Protein AF-A0A918F6G1-F1 (afdb_monomer_lite)

Radius of gyration: 13.28 Å; chains: 1; bounding box: 31×26×41 Å

Secondary structure (DSSP, 8-state):
-----HHHHHHHHHHHHHHHHHHHHHH-TT---HHHHHHHHHHHS-HHHHTTS-HHHHHHHHHHHHHHHHHHHHTT--

pLDDT: mean 89.43, std 12.3, range [41.31, 97.75]

Foldseek 3Di:
DDDPDVVNLVVVLLVQLLVLLLVQCVVCVVDLQLLVSLVSSVVSRDPVSCVVDDVVVSSVSSSVSNNVSSVVVVVVVD

Structure (mmCIF, N/CA/C/O backbone):
data_AF-A0A918F6G1-F1
#
_entry.id   AF-A0A918F6G1-F1
#
loop_
_atom_site.group_PDB
_atom_site.id
_atom_site.type_symbol
_atom_site.label_atom_id
_atom_site.label_alt_id
_atom_site.label_comp_id
_atom_site.label_asym_id
_atom_site.label_entity_id
_atom_site.label_seq_id
_atom_site.pdbx_PDB_ins_code
_atom_site.Cartn_x
_atom_site.Cartn_y
_atom_site.Cartn_z
_atom_site.occupancy
_atom_site.B_iso_or_equiv
_atom_site.auth_seq_id
_atom_site.auth_comp_id
_atom_site.auth_asym_id
_atom_site.auth_atom_id
_atom_site.pdbx_PDB_model_num
ATOM 1 N N . MET A 1 1 ? -6.339 -16.866 24.756 1.00 41.31 1 MET A N 1
ATOM 2 C CA . MET A 1 1 ? -6.950 -16.090 23.657 1.00 41.31 1 MET A CA 1
ATOM 3 C C . MET A 1 1 ? -5.998 -14.941 23.399 1.00 41.31 1 MET A C 1
ATOM 5 O O . MET A 1 1 ? -5.838 -14.116 24.285 1.00 41.31 1 MET A O 1
ATOM 9 N N . THR A 1 2 ? -5.228 -15.005 22.316 1.00 50.19 2 THR A N 1
ATOM 10 C CA . THR A 1 2 ? -4.070 -14.128 22.097 1.00 50.19 2 THR A CA 1
ATOM 11 C C . THR A 1 2 ? -4.554 -12.725 21.747 1.00 50.19 2 THR A C 1
ATOM 13 O O . THR A 1 2 ? -5.082 -12.518 20.658 1.00 50.19 2 THR A O 1
ATOM 16 N N . SER A 1 3 ? -4.413 -11.781 22.681 1.00 53.69 3 SER A N 1
ATOM 17 C CA . SER A 1 3 ? -4.436 -10.360 22.343 1.00 53.69 3 SER A CA 1
ATOM 18 C C . SER A 1 3 ? -3.253 -10.094 21.426 1.00 53.69 3 SER A C 1
ATOM 20 O O . SER A 1 3 ? -2.112 -10.363 21.793 1.00 53.69 3 SER A O 1
ATOM 22 N N . LEU A 1 4 ? -3.535 -9.599 20.227 1.00 56.81 4 LEU A N 1
ATOM 23 C CA . LEU A 1 4 ? -2.537 -8.911 19.427 1.00 56.81 4 LEU A CA 1
ATOM 24 C C . LEU A 1 4 ? -2.186 -7.636 20.191 1.00 56.81 4 LEU A C 1
ATOM 26 O O . LEU A 1 4 ? -3.010 -6.725 20.284 1.00 56.81 4 LEU A O 1
ATOM 30 N N . GLU A 1 5 ? -1.001 -7.601 20.794 1.00 69.88 5 GLU A N 1
ATOM 31 C CA . GLU A 1 5 ? -0.453 -6.361 21.335 1.00 69.88 5 GLU A CA 1
ATOM 32 C C . GLU A 1 5 ? -0.423 -5.323 20.190 1.00 69.88 5 GLU A C 1
ATOM 34 O O . GLU A 1 5 ? -0.131 -5.680 19.046 1.00 69.88 5 GLU A O 1
ATOM 39 N N . PRO A 1 6 ? -0.732 -4.041 20.433 1.00 61.69 6 PRO A N 1
ATOM 40 C CA . PRO A 1 6 ? -0.788 -3.018 19.381 1.00 61.69 6 PRO A CA 1
ATOM 41 C C . PRO A 1 6 ? 0.525 -2.868 18.585 1.00 61.69 6 PRO A C 1
ATOM 43 O O . PRO A 1 6 ? 0.499 -2.484 17.415 1.00 61.69 6 PRO A O 1
ATOM 46 N N . GLU A 1 7 ? 1.663 -3.235 19.183 1.00 67.12 7 GLU A N 1
ATOM 47 C CA . GLU A 1 7 ? 2.968 -3.331 18.512 1.00 67.12 7 GLU A CA 1
ATOM 48 C C . GLU A 1 7 ? 2.986 -4.394 17.394 1.00 67.12 7 GLU A C 1
ATOM 50 O O . GLU A 1 7 ? 3.610 -4.209 16.343 1.00 67.12 7 GLU A O 1
ATOM 55 N N . ASP A 1 8 ? 2.227 -5.476 17.570 1.00 83.19 8 ASP A N 1
ATOM 56 C CA . ASP A 1 8 ? 2.100 -6.561 16.602 1.00 83.19 8 ASP A CA 1
ATOM 57 C C . ASP A 1 8 ? 1.215 -6.137 15.416 1.00 83.19 8 ASP A C 1
ATOM 59 O O . ASP A 1 8 ? 1.552 -6.392 14.262 1.00 83.19 8 ASP A O 1
ATOM 63 N N . ALA A 1 9 ? 0.147 -5.369 15.662 1.00 82.50 9 ALA A N 1
ATOM 64 C CA . ALA A 1 9 ? -0.734 -4.863 14.604 1.00 82.50 9 ALA A CA 1
ATOM 65 C C . ALA A 1 9 ? -0.021 -3.883 13.651 1.00 82.50 9 ALA A C 1
ATOM 67 O O . ALA A 1 9 ? -0.141 -4.001 12.429 1.00 82.50 9 ALA A O 1
ATOM 68 N N . ALA A 1 10 ? 0.768 -2.945 14.188 1.00 83.25 10 ALA A N 1
ATOM 69 C CA . ALA A 1 10 ? 1.553 -2.013 13.374 1.00 83.25 10 ALA A CA 1
ATOM 70 C C . ALA A 1 10 ? 2.641 -2.739 12.559 1.00 83.25 10 ALA A C 1
ATOM 72 O O . ALA A 1 10 ? 2.862 -2.434 11.383 1.00 83.25 10 ALA A O 1
ATOM 73 N N . THR A 1 11 ? 3.288 -3.739 13.165 1.00 89.38 11 THR A N 1
ATOM 74 C CA . THR A 1 11 ? 4.292 -4.578 12.498 1.00 89.38 11 THR A CA 1
ATOM 75 C C . THR A 1 11 ? 3.673 -5.418 11.381 1.00 89.38 11 THR A C 1
ATOM 77 O O . THR A 1 11 ? 4.230 -5.494 10.283 1.00 89.38 11 THR A O 1
ATOM 80 N N . GLN A 1 12 ? 2.507 -6.016 11.624 1.00 89.31 12 GLN A N 1
ATOM 81 C CA . GLN A 1 12 ? 1.765 -6.790 10.629 1.00 89.31 12 GLN A CA 1
ATOM 82 C C . GLN A 1 12 ? 1.312 -5.924 9.458 1.00 89.31 12 GLN A C 1
ATOM 84 O O . GLN A 1 12 ? 1.504 -6.322 8.311 1.00 89.31 12 GLN A O 1
ATOM 89 N N . LEU A 1 13 ? 0.792 -4.724 9.728 1.00 91.25 13 LEU A N 1
ATOM 90 C CA . LEU A 1 13 ? 0.418 -3.772 8.687 1.00 91.25 13 LEU A CA 1
ATOM 91 C C . LEU A 1 13 ? 1.613 -3.411 7.802 1.00 91.25 13 LEU A C 1
ATOM 93 O O . LEU A 1 13 ? 1.529 -3.524 6.580 1.00 91.25 13 LEU A O 1
ATOM 97 N N . ARG A 1 14 ? 2.740 -3.019 8.409 1.00 91.56 14 ARG A N 1
ATOM 98 C CA . ARG A 1 14 ? 3.945 -2.648 7.655 1.00 91.56 14 ARG A CA 1
ATOM 99 C C . ARG A 1 14 ? 4.461 -3.813 6.806 1.00 91.56 14 ARG A C 1
ATOM 101 O O . ARG A 1 14 ? 4.811 -3.609 5.650 1.00 91.56 14 ARG A O 1
ATOM 108 N N . ARG A 1 15 ? 4.458 -5.040 7.338 1.00 92.88 15 ARG A N 1
ATOM 109 C CA . ARG A 1 15 ? 4.828 -6.241 6.567 1.00 92.88 15 ARG A CA 1
ATOM 110 C C . ARG A 1 15 ? 3.870 -6.504 5.408 1.00 92.88 15 ARG A C 1
ATOM 112 O O . ARG A 1 15 ? 4.335 -6.810 4.315 1.00 92.88 15 ARG A O 1
ATOM 119 N N . ALA A 1 16 ? 2.564 -6.368 5.629 1.00 94.38 16 ALA A N 1
ATOM 120 C CA . ALA A 1 16 ? 1.561 -6.573 4.590 1.00 94.38 16 ALA A CA 1
ATOM 121 C C . ALA A 1 16 ? 1.717 -5.565 3.441 1.00 94.38 16 ALA A C 1
ATOM 123 O O . ALA A 1 16 ? 1.669 -5.963 2.279 1.00 94.38 16 ALA A O 1
ATOM 124 N N . ILE A 1 17 ? 1.959 -4.286 3.752 1.00 96.12 17 ILE A N 1
ATOM 125 C CA . ILE A 1 17 ? 2.187 -3.241 2.742 1.00 96.12 17 ILE A CA 1
ATOM 126 C C . ILE A 1 17 ? 3.466 -3.522 1.947 1.00 96.12 17 ILE A C 1
ATOM 128 O O . ILE A 1 17 ? 3.413 -3.528 0.720 1.00 96.12 17 ILE A O 1
ATOM 132 N N . ALA A 1 18 ? 4.583 -3.830 2.614 1.00 95.12 18 ALA A N 1
ATOM 133 C CA . ALA A 1 18 ? 5.843 -4.139 1.936 1.00 95.12 18 ALA A CA 1
ATOM 134 C C . ALA A 1 18 ? 5.715 -5.357 0.999 1.00 95.12 18 ALA A C 1
ATOM 136 O O . ALA A 1 18 ? 6.105 -5.301 -0.166 1.00 95.12 18 ALA A O 1
ATOM 137 N N . GLN A 1 19 ? 5.086 -6.441 1.468 1.00 96.00 19 GLN A N 1
ATOM 138 C CA . GLN A 1 19 ? 4.842 -7.633 0.648 1.00 96.00 19 GLN A CA 1
ATOM 139 C C . GLN A 1 19 ? 3.908 -7.356 -0.533 1.00 96.00 19 GLN A C 1
ATOM 141 O O . GLN A 1 19 ? 4.101 -7.919 -1.613 1.00 96.00 19 GLN A O 1
ATOM 146 N N . ALA A 1 20 ? 2.882 -6.525 -0.339 1.00 96.75 20 ALA A N 1
ATOM 147 C CA . ALA A 1 20 ? 1.985 -6.111 -1.410 1.00 96.75 20 ALA A CA 1
ATOM 148 C C . ALA A 1 20 ? 2.723 -5.253 -2.448 1.00 96.75 20 ALA A C 1
ATOM 150 O O . ALA A 1 20 ? 2.577 -5.498 -3.643 1.00 96.75 20 ALA A O 1
ATOM 151 N N . ALA A 1 21 ? 3.565 -4.313 -2.011 1.00 97.25 21 ALA A N 1
ATOM 152 C CA . ALA A 1 21 ? 4.378 -3.479 -2.891 1.00 97.25 21 ALA A CA 1
ATOM 153 C C . ALA A 1 21 ? 5.310 -4.318 -3.780 1.00 97.25 21 ALA A C 1
ATOM 155 O O . ALA A 1 21 ? 5.306 -4.157 -4.999 1.00 97.25 21 ALA A O 1
ATOM 156 N N . GLU A 1 22 ? 6.038 -5.280 -3.204 1.00 96.44 22 GLU A N 1
ATOM 157 C CA . GLU A 1 22 ? 6.909 -6.190 -3.963 1.00 96.44 22 GLU A CA 1
ATOM 158 C C . GLU A 1 22 ? 6.147 -7.057 -4.978 1.00 96.44 22 GLU A C 1
ATOM 160 O O . GLU A 1 22 ? 6.663 -7.383 -6.050 1.00 96.44 22 GLU A O 1
ATOM 165 N N . GLN A 1 23 ? 4.934 -7.496 -4.639 1.00 95.94 23 GLN A N 1
ATOM 166 C CA . GLN A 1 23 ? 4.096 -8.279 -5.550 1.00 95.94 23 GLN A CA 1
ATOM 167 C C . GLN A 1 23 ? 3.579 -7.421 -6.703 1.00 95.94 23 GLN A C 1
ATOM 169 O O . GLN A 1 23 ? 3.677 -7.837 -7.855 1.00 95.94 23 GLN A O 1
ATOM 174 N N . VAL A 1 24 ? 3.095 -6.217 -6.402 1.00 97.31 24 VAL A N 1
ATOM 175 C CA . VAL A 1 24 ? 2.550 -5.284 -7.392 1.00 97.31 24 VAL A CA 1
ATOM 176 C C . VAL A 1 24 ? 3.623 -4.823 -8.374 1.00 97.31 24 VAL A C 1
ATOM 178 O O . VAL A 1 24 ? 3.403 -4.916 -9.577 1.00 97.31 24 VAL A O 1
ATOM 181 N N . VAL A 1 25 ? 4.800 -4.412 -7.894 1.00 96.44 25 VAL A N 1
ATOM 182 C CA . VAL A 1 25 ? 5.910 -3.979 -8.764 1.00 96.44 25 VAL A CA 1
ATOM 183 C C . VAL A 1 25 ? 6.371 -5.103 -9.690 1.00 96.44 25 VAL A C 1
ATOM 185 O O . VAL A 1 25 ? 6.601 -4.887 -10.874 1.00 96.44 25 VAL A O 1
ATOM 188 N N . ARG A 1 26 ? 6.464 -6.332 -9.178 1.00 94.81 26 ARG A N 1
ATOM 189 C CA . ARG A 1 26 ? 6.834 -7.504 -9.983 1.00 94.81 26 ARG A CA 1
ATOM 190 C C . ARG A 1 26 ? 5.766 -7.882 -11.012 1.00 94.81 26 ARG A C 1
ATOM 192 O O . ARG A 1 26 ? 6.114 -8.403 -12.066 1.00 94.81 26 ARG A O 1
ATOM 199 N N . ALA A 1 27 ? 4.489 -7.666 -10.701 1.00 94.88 27 ALA A N 1
ATOM 200 C CA . ALA A 1 27 ? 3.377 -7.938 -11.610 1.00 94.88 27 ALA A CA 1
ATOM 201 C C . ALA A 1 27 ? 3.187 -6.845 -12.678 1.00 94.88 27 ALA A C 1
ATOM 203 O O . ALA A 1 27 ? 2.560 -7.109 -13.702 1.00 94.88 27 ALA A O 1
ATOM 204 N N . ALA A 1 28 ? 3.729 -5.646 -12.451 1.00 93.94 28 ALA A N 1
ATOM 205 C CA . ALA A 1 28 ? 3.653 -4.500 -13.350 1.00 93.94 28 ALA A CA 1
ATOM 206 C C . ALA A 1 28 ? 5.061 -3.974 -13.707 1.00 93.94 28 ALA A C 1
ATOM 208 O O . ALA A 1 28 ? 5.406 -2.852 -13.336 1.00 93.94 28 ALA A O 1
ATOM 209 N N . PRO A 1 29 ? 5.886 -4.768 -14.420 1.00 91.31 29 PRO A N 1
ATOM 210 C CA . PRO A 1 29 ? 7.278 -4.413 -14.713 1.00 91.31 29 PRO A CA 1
ATOM 211 C C . PRO A 1 29 ? 7.423 -3.164 -15.594 1.00 91.31 29 PRO A C 1
ATOM 213 O O . PRO A 1 29 ? 8.458 -2.508 -15.539 1.00 91.31 29 PRO A O 1
ATOM 216 N N . ASP A 1 30 ? 6.389 -2.823 -16.368 1.00 93.69 30 ASP A N 1
ATOM 217 C CA . ASP A 1 30 ? 6.369 -1.667 -17.273 1.00 93.69 30 ASP A CA 1
ATOM 218 C C . ASP A 1 30 ? 5.935 -0.356 -16.586 1.00 93.69 30 ASP A C 1
ATOM 220 O O . ASP A 1 30 ? 5.781 0.672 -17.246 1.00 93.69 30 ASP A O 1
ATOM 224 N N . ILE A 1 31 ? 5.669 -0.385 -15.274 1.00 94.19 31 ILE A N 1
ATOM 225 C CA . ILE A 1 31 ? 5.217 0.778 -14.507 1.00 94.19 31 ILE A CA 1
ATOM 226 C C . ILE A 1 31 ? 6.297 1.181 -13.503 1.00 94.19 31 ILE A C 1
ATOM 228 O O . ILE A 1 31 ? 6.570 0.469 -12.537 1.00 94.19 31 ILE A O 1
ATOM 232 N N . ASP A 1 32 ? 6.842 2.380 -13.697 1.00 93.81 32 ASP A N 1
ATOM 233 C CA . ASP A 1 32 ? 7.829 2.994 -12.797 1.00 93.81 32 ASP A CA 1
ATOM 234 C C . ASP A 1 32 ? 7.223 4.074 -11.881 1.00 93.81 32 ASP A C 1
ATOM 236 O O . ASP A 1 32 ? 7.917 4.666 -11.054 1.00 93.81 32 ASP A O 1
ATOM 240 N N . ASP A 1 33 ? 5.922 4.344 -12.012 1.00 94.88 33 ASP A N 1
ATOM 241 C CA . ASP A 1 33 ? 5.204 5.313 -11.186 1.00 94.88 33 ASP A CA 1
ATOM 242 C C . ASP A 1 33 ? 4.498 4.622 -10.010 1.00 94.88 33 ASP A C 1
ATOM 244 O O . ASP A 1 33 ? 3.505 3.911 -10.176 1.00 94.88 33 ASP A O 1
ATOM 248 N N . ALA A 1 34 ? 4.986 4.878 -8.796 1.00 94.69 34 ALA A N 1
ATOM 249 C CA . ALA A 1 34 ? 4.388 4.368 -7.566 1.00 94.69 34 ALA A CA 1
ATOM 250 C C . ALA A 1 34 ? 2.922 4.803 -7.389 1.00 94.69 34 ALA A C 1
ATOM 252 O O . ALA A 1 34 ? 2.106 4.010 -6.918 1.00 94.69 34 ALA A O 1
ATOM 253 N N . THR A 1 35 ? 2.552 6.022 -7.791 1.00 95.56 35 THR A N 1
ATOM 254 C CA . THR A 1 35 ? 1.180 6.525 -7.633 1.00 95.56 35 THR A CA 1
ATOM 255 C C . THR A 1 35 ? 0.206 5.753 -8.529 1.00 95.56 35 THR A C 1
ATOM 257 O O . THR A 1 35 ? -0.909 5.444 -8.104 1.00 95.56 35 THR A O 1
ATOM 260 N N . ALA A 1 36 ? 0.640 5.343 -9.726 1.00 96.25 36 ALA A N 1
ATOM 261 C CA . ALA A 1 36 ? -0.147 4.494 -10.624 1.00 96.25 36 ALA A CA 1
ATOM 262 C C . ALA A 1 36 ? -0.386 3.076 -10.062 1.00 96.25 36 ALA A C 1
ATOM 264 O O . ALA A 1 36 ? -1.372 2.425 -10.411 1.00 96.25 36 ALA A O 1
ATOM 265 N N . LEU A 1 37 ? 0.485 2.605 -9.164 1.00 96.81 37 LEU A N 1
ATOM 266 C CA . LEU A 1 3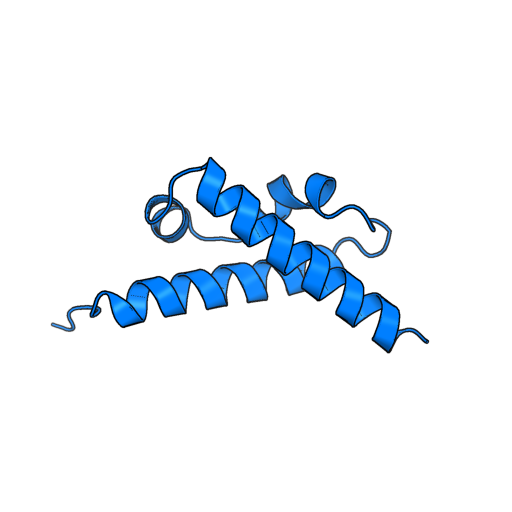7 ? 0.423 1.273 -8.553 1.00 96.81 37 LEU A CA 1
ATOM 267 C C . LEU A 1 37 ? -0.400 1.221 -7.253 1.00 96.81 37 LEU A C 1
ATOM 269 O O . LEU A 1 37 ? -0.762 0.129 -6.802 1.00 96.81 37 LEU A O 1
ATOM 273 N N . LEU A 1 38 ? -0.749 2.372 -6.666 1.00 96.56 38 LEU A N 1
ATOM 274 C CA . LEU A 1 38 ? -1.515 2.454 -5.414 1.00 96.56 38 LEU A CA 1
ATOM 275 C C . LEU A 1 38 ? -2.836 1.661 -5.434 1.00 96.56 38 LEU A C 1
ATOM 277 O O . LEU A 1 38 ? -3.080 0.918 -4.478 1.00 96.56 38 LEU A O 1
ATOM 281 N N . PRO A 1 39 ? -3.682 1.725 -6.488 1.00 96.00 39 PRO A N 1
ATOM 282 C CA . PRO A 1 39 ? -4.928 0.956 -6.518 1.00 96.00 39 PRO A CA 1
ATOM 283 C C . PRO A 1 39 ? -4.694 -0.559 -6.467 1.00 96.00 39 PRO A C 1
ATOM 285 O O . PRO A 1 39 ? -5.428 -1.279 -5.790 1.00 96.00 39 PRO A O 1
ATOM 288 N N . ALA A 1 40 ? -3.649 -1.042 -7.147 1.00 96.12 40 ALA A N 1
ATOM 289 C CA . ALA A 1 40 ? -3.289 -2.454 -7.149 1.00 96.12 40 ALA A CA 1
ATOM 290 C C . ALA A 1 40 ? -2.781 -2.896 -5.770 1.00 96.12 40 ALA A C 1
ATOM 292 O O . ALA A 1 40 ? -3.215 -3.932 -5.267 1.00 96.12 40 ALA A O 1
ATOM 293 N N . LEU A 1 41 ? -1.933 -2.097 -5.114 1.00 96.81 41 LEU A N 1
ATOM 294 C CA . LEU A 1 41 ? -1.471 -2.382 -3.751 1.00 96.81 41 LEU A CA 1
ATOM 295 C C . LEU A 1 41 ? -2.638 -2.419 -2.767 1.00 96.81 41 LEU A C 1
ATOM 297 O O . LEU A 1 41 ? -2.747 -3.349 -1.966 1.00 96.81 41 LEU A O 1
ATOM 301 N N . ARG A 1 42 ? -3.560 -1.459 -2.866 1.00 95.06 42 ARG A N 1
ATOM 302 C CA . ARG A 1 42 ? -4.745 -1.394 -2.007 1.00 95.06 42 ARG A CA 1
ATOM 303 C C . ARG A 1 42 ? -5.645 -2.621 -2.145 1.00 95.06 42 ARG A C 1
ATOM 305 O O . ARG A 1 42 ? -6.257 -3.025 -1.163 1.00 95.06 42 ARG A O 1
ATOM 312 N N . ALA A 1 43 ? -5.703 -3.238 -3.324 1.00 94.69 43 ALA A N 1
ATOM 313 C CA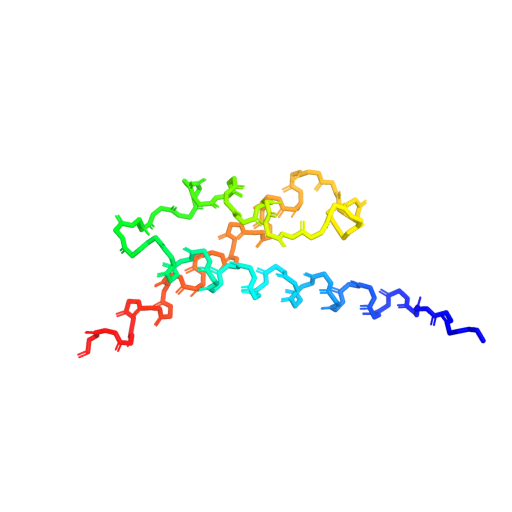 . ALA A 1 43 ? -6.422 -4.495 -3.528 1.00 94.69 43 ALA A CA 1
ATOM 314 C C . ALA A 1 43 ? -5.724 -5.711 -2.883 1.00 94.69 43 ALA A C 1
ATOM 316 O O . ALA A 1 43 ? -6.396 -6.683 -2.545 1.00 94.69 43 ALA A O 1
ATOM 317 N N . HIS A 1 44 ? -4.400 -5.662 -2.690 1.00 94.69 44 HIS A N 1
ATOM 318 C CA . HIS A 1 44 ? -3.619 -6.744 -2.076 1.00 94.69 44 HIS A CA 1
ATOM 319 C C . HIS A 1 44 ? -3.588 -6.676 -0.544 1.00 94.69 44 HIS A C 1
ATOM 321 O O . HIS A 1 44 ? -3.470 -7.712 0.111 1.00 94.69 44 HIS A O 1
ATOM 327 N N . VAL A 1 45 ? -3.683 -5.482 0.050 1.00 93.94 45 VAL A N 1
ATOM 328 C CA . VAL A 1 45 ? -3.672 -5.339 1.514 1.00 93.94 45 VAL A CA 1
ATOM 329 C C . VAL A 1 45 ? -5.072 -5.616 2.082 1.00 93.94 45 VAL A C 1
ATOM 331 O O . VAL A 1 45 ? -6.034 -4.979 1.652 1.00 93.94 45 VAL A O 1
ATOM 334 N N . PRO A 1 46 ? -5.231 -6.503 3.084 1.00 92.06 46 PRO A N 1
ATOM 335 C CA . PRO A 1 46 ? -6.525 -6.772 3.711 1.00 92.06 46 PRO A CA 1
ATOM 336 C C . PRO A 1 46 ? -7.215 -5.507 4.241 1.00 92.06 46 PRO A C 1
ATOM 338 O O . PRO A 1 46 ? -6.593 -4.691 4.921 1.00 92.06 46 PRO A O 1
ATOM 341 N N . ALA A 1 47 ? -8.522 -5.370 3.992 1.00 90.88 47 ALA A N 1
ATOM 342 C CA . ALA A 1 47 ? -9.301 -4.198 4.407 1.00 90.88 47 ALA A CA 1
ATOM 343 C C . ALA A 1 47 ? -9.256 -3.938 5.925 1.00 90.88 47 ALA A C 1
ATOM 345 O O . ALA A 1 47 ? -9.286 -2.785 6.350 1.00 90.88 47 ALA A O 1
ATOM 346 N N . ASP A 1 48 ? -9.148 -4.986 6.745 1.00 91.56 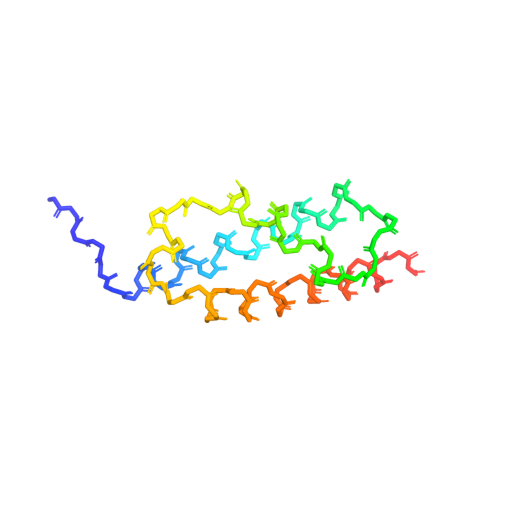48 ASP A N 1
ATOM 347 C CA . ASP A 1 48 ? -9.045 -4.850 8.203 1.00 91.56 48 ASP A CA 1
ATOM 348 C C . ASP A 1 48 ? -7.743 -4.166 8.631 1.00 91.56 48 ASP A C 1
ATOM 350 O O . ASP A 1 48 ? -7.754 -3.341 9.541 1.00 91.56 48 ASP A O 1
ATOM 354 N N . LEU A 1 49 ? -6.644 -4.433 7.919 1.00 90.19 49 LEU A N 1
ATOM 355 C CA . LEU A 1 49 ? -5.365 -3.761 8.138 1.00 90.19 49 LEU A CA 1
ATOM 356 C C . LEU A 1 49 ? -5.392 -2.327 7.594 1.00 90.19 49 LEU A C 1
ATOM 358 O O . LEU A 1 49 ? -4.868 -1.425 8.241 1.00 90.19 49 LEU A O 1
ATOM 362 N N . GLN A 1 50 ? -6.062 -2.084 6.460 1.00 91.31 50 GLN A N 1
ATOM 363 C CA . GLN A 1 50 ? -6.229 -0.725 5.920 1.00 91.31 50 GLN A CA 1
ATOM 364 C C . GLN A 1 50 ? -6.948 0.208 6.906 1.00 91.31 50 GLN A C 1
ATOM 366 O O . GLN A 1 50 ? -6.592 1.378 7.007 1.00 91.31 50 GLN A O 1
ATOM 371 N N . ARG A 1 51 ? -7.932 -0.303 7.662 1.00 91.12 51 ARG A N 1
ATOM 372 C CA . ARG A 1 51 ? -8.702 0.474 8.654 1.00 91.12 51 ARG A CA 1
ATOM 373 C C . ARG A 1 51 ? -7.894 0.907 9.881 1.00 91.12 51 ARG A C 1
ATOM 375 O O . ARG A 1 51 ? -8.385 1.735 10.643 1.00 91.12 51 ARG A O 1
ATOM 382 N N . LEU A 1 52 ? -6.689 0.367 10.086 1.00 90.44 52 LEU A N 1
ATOM 383 C CA . LEU A 1 52 ? -5.794 0.789 11.171 1.00 90.44 52 LEU A CA 1
ATOM 384 C C . LEU A 1 52 ? -5.198 2.186 10.931 1.00 90.44 52 LEU A C 1
ATOM 386 O O . LEU A 1 52 ? -4.711 2.808 11.872 1.00 90.44 52 LEU A O 1
ATOM 390 N N . LEU A 1 53 ? -5.233 2.677 9.688 1.00 91.50 53 LEU A N 1
ATOM 391 C CA . LEU A 1 53 ? -4.763 4.002 9.295 1.00 91.50 53 LEU A CA 1
ATOM 392 C C . LEU A 1 53 ? -5.896 4.820 8.672 1.00 91.50 53 LEU A C 1
ATOM 394 O O . LEU A 1 53 ? -6.893 4.287 8.182 1.00 91.50 53 LEU A O 1
ATOM 398 N N . THR A 1 54 ? -5.719 6.141 8.641 1.00 94.81 54 THR A N 1
ATOM 399 C CA . THR A 1 54 ? -6.522 6.975 7.742 1.00 94.81 54 THR A CA 1
ATOM 400 C C . THR A 1 54 ? -6.176 6.629 6.288 1.00 94.81 54 THR A C 1
ATOM 402 O O . THR A 1 54 ? -5.044 6.219 6.017 1.00 94.81 54 THR A O 1
ATOM 405 N N . PRO A 1 55 ? -7.104 6.809 5.328 1.00 92.88 55 PRO A N 1
ATOM 406 C CA . PRO A 1 55 ? -6.822 6.575 3.911 1.00 92.88 55 PRO A CA 1
ATOM 407 C C . PRO A 1 55 ? -5.562 7.299 3.422 1.00 92.88 55 PRO A C 1
ATOM 409 O O . PRO A 1 55 ? -4.739 6.696 2.750 1.00 92.88 55 PRO A O 1
ATOM 412 N N . GLU A 1 56 ? -5.376 8.552 3.840 1.00 94.69 56 GLU A N 1
ATOM 413 C CA . GLU A 1 56 ? -4.220 9.381 3.481 1.00 94.69 56 GLU A CA 1
ATOM 414 C C . GLU A 1 56 ? -2.905 8.823 4.045 1.00 94.69 56 GLU A C 1
ATOM 416 O O . GLU A 1 56 ? -1.903 8.757 3.336 1.00 94.69 56 GLU A O 1
ATOM 421 N N . ALA A 1 57 ? -2.900 8.381 5.309 1.00 94.19 57 ALA A N 1
ATOM 422 C CA . ALA A 1 57 ? -1.717 7.785 5.927 1.00 94.19 57 ALA A CA 1
ATOM 423 C C . ALA A 1 57 ? -1.381 6.417 5.317 1.00 94.19 57 ALA A C 1
ATOM 425 O O . ALA A 1 57 ? -0.206 6.080 5.169 1.00 94.19 57 ALA A O 1
ATOM 426 N N . PHE A 1 58 ? -2.404 5.641 4.947 1.00 94.69 58 PHE A N 1
ATOM 427 C CA . PHE A 1 58 ? -2.224 4.392 4.219 1.00 94.69 58 PHE A CA 1
ATOM 428 C C . PHE A 1 58 ? -1.607 4.641 2.842 1.00 94.69 58 PHE A C 1
ATOM 430 O O . PHE A 1 58 ? -0.590 4.029 2.526 1.00 94.69 58 PHE A O 1
ATOM 437 N N . ASP A 1 59 ? 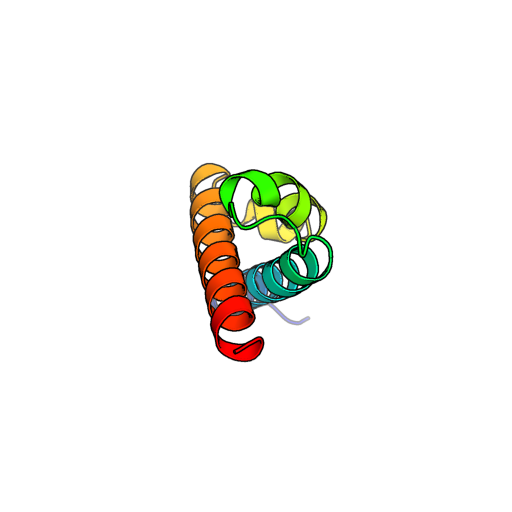-2.184 5.551 2.053 1.00 95.00 59 ASP A N 1
ATOM 438 C CA . ASP A 1 59 ? -1.720 5.841 0.694 1.00 95.00 59 ASP A CA 1
ATOM 439 C C . ASP A 1 59 ? -0.281 6.393 0.712 1.00 95.00 59 ASP A C 1
ATOM 441 O O . ASP A 1 59 ? 0.549 5.951 -0.080 1.00 95.00 59 ASP A O 1
ATOM 445 N N . ALA A 1 60 ? 0.072 7.249 1.680 1.00 95.44 60 ALA A N 1
ATOM 446 C CA . ALA A 1 60 ? 1.442 7.743 1.847 1.00 95.44 60 ALA A CA 1
ATOM 447 C C . ALA A 1 60 ? 2.455 6.632 2.193 1.00 95.44 60 ALA A C 1
ATOM 449 O O . ALA A 1 60 ? 3.567 6.613 1.658 1.00 95.44 60 ALA A O 1
ATOM 450 N N . LEU A 1 61 ? 2.089 5.696 3.079 1.00 95.12 61 LEU A N 1
ATOM 451 C CA . LEU A 1 61 ? 2.950 4.563 3.439 1.00 95.12 61 LEU A CA 1
ATOM 452 C C . LEU A 1 61 ? 3.087 3.571 2.274 1.00 95.12 61 LEU A C 1
ATOM 454 O O . LEU A 1 61 ? 4.190 3.125 1.967 1.00 95.12 61 LEU A O 1
ATOM 458 N N . ALA A 1 62 ? 1.981 3.274 1.594 1.00 96.31 62 ALA A N 1
ATOM 459 C CA . ALA A 1 62 ? 1.953 2.428 0.410 1.00 96.31 62 ALA A CA 1
ATOM 460 C C . ALA A 1 62 ? 2.809 2.999 -0.728 1.00 96.31 62 ALA A C 1
ATOM 462 O O . ALA A 1 62 ? 3.590 2.267 -1.331 1.00 96.31 62 ALA A O 1
ATOM 463 N N . GLU A 1 63 ? 2.711 4.303 -0.997 1.00 97.56 63 GLU A N 1
ATOM 464 C CA . GLU A 1 63 ? 3.520 4.983 -2.012 1.00 97.56 63 GLU A CA 1
ATOM 465 C C . GLU A 1 63 ? 5.014 4.897 -1.681 1.00 97.56 63 GLU A C 1
ATOM 467 O O . GLU A 1 63 ? 5.831 4.618 -2.561 1.00 97.56 63 GLU A O 1
ATOM 472 N N . HIS 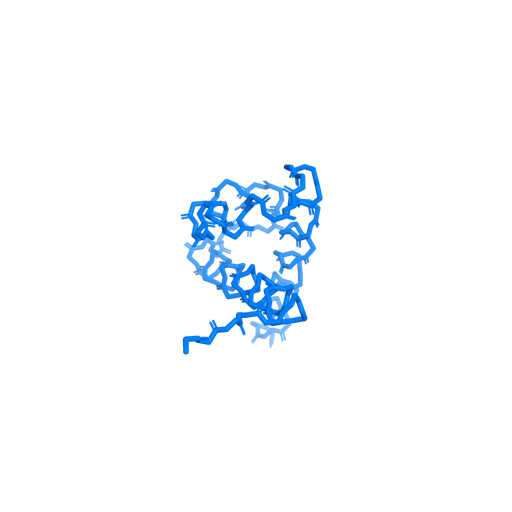A 1 64 ? 5.377 5.089 -0.410 1.00 97.38 64 HIS A N 1
ATOM 473 C CA . HIS A 1 64 ? 6.755 4.942 0.049 1.00 97.38 64 HIS A CA 1
ATOM 474 C C . HIS A 1 64 ? 7.295 3.524 -0.202 1.00 97.38 64 HIS A C 1
ATOM 476 O O . HIS A 1 64 ? 8.376 3.375 -0.775 1.00 97.38 64 HIS A O 1
ATOM 482 N N . ASP A 1 65 ? 6.557 2.483 0.192 1.00 96.88 65 ASP A N 1
ATOM 483 C CA . ASP A 1 65 ? 6.985 1.091 -0.006 1.00 96.88 65 ASP A CA 1
ATOM 484 C C . ASP A 1 65 ? 7.013 0.688 -1.489 1.00 96.88 65 ASP A C 1
ATOM 486 O O . ASP A 1 65 ? 7.919 -0.034 -1.908 1.00 96.88 65 ASP A O 1
ATOM 490 N N . LEU A 1 66 ? 6.101 1.211 -2.314 1.00 97.75 66 LEU A N 1
ATOM 491 C CA . LEU A 1 66 ? 6.140 1.041 -3.771 1.00 97.75 66 LEU A CA 1
ATOM 492 C C . LEU A 1 66 ? 7.390 1.676 -4.380 1.00 97.75 66 LEU A C 1
ATOM 494 O O . LEU A 1 66 ? 8.079 1.023 -5.161 1.00 97.75 66 LEU A O 1
ATOM 498 N N . ARG A 1 67 ? 7.733 2.912 -3.994 1.00 97.12 67 ARG A N 1
ATOM 499 C CA . ARG A 1 67 ? 8.982 3.560 -4.434 1.00 97.12 67 ARG A CA 1
ATOM 500 C C . ARG A 1 67 ? 10.205 2.751 -4.025 1.00 97.12 67 ARG A C 1
ATOM 502 O O . ARG A 1 67 ? 11.108 2.571 -4.835 1.00 97.12 67 ARG A O 1
ATOM 509 N N . ASN A 1 68 ? 10.232 2.240 -2.796 1.00 96.31 68 ASN A N 1
ATOM 510 C CA . ASN A 1 68 ? 11.329 1.400 -2.327 1.00 96.31 68 ASN A CA 1
ATOM 511 C C . ASN A 1 68 ? 11.445 0.100 -3.143 1.00 96.31 68 ASN A C 1
ATOM 513 O O . ASN A 1 68 ? 12.535 -0.246 -3.592 1.00 96.31 68 ASN A O 1
ATOM 517 N N . ALA A 1 69 ? 10.329 -0.586 -3.404 1.00 95.75 69 ALA A N 1
ATOM 518 C CA . ALA A 1 69 ? 10.303 -1.799 -4.222 1.00 95.75 69 ALA A CA 1
ATOM 519 C C . ALA A 1 69 ? 10.730 -1.541 -5.680 1.00 95.75 69 ALA A C 1
ATOM 521 O O . ALA A 1 69 ? 11.472 -2.341 -6.252 1.00 95.75 69 ALA A O 1
ATOM 522 N N . LEU A 1 70 ? 10.319 -0.410 -6.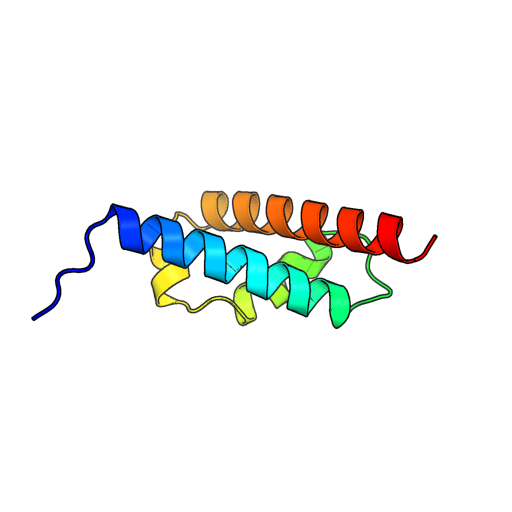263 1.00 95.44 70 LEU A N 1
ATOM 523 C CA . LEU A 1 70 ? 10.758 0.029 -7.590 1.00 95.44 70 LEU A CA 1
ATOM 524 C C . LEU A 1 70 ? 12.265 0.292 -7.625 1.00 95.44 70 LEU A C 1
ATOM 526 O O . LEU A 1 70 ? 12.941 -0.228 -8.507 1.00 95.44 70 LEU A O 1
ATOM 530 N N . MET A 1 71 ? 12.807 1.018 -6.641 1.00 94.94 71 MET A N 1
ATOM 531 C CA . MET A 1 71 ? 14.255 1.231 -6.528 1.00 94.94 71 MET A CA 1
ATOM 532 C C . MET A 1 71 ? 15.009 -0.099 -6.437 1.00 94.94 71 MET A C 1
ATOM 534 O O . MET A 1 71 ? 15.962 -0.308 -7.179 1.00 94.94 71 MET A O 1
ATOM 538 N N . ILE A 1 72 ? 14.568 -1.024 -5.577 1.00 94.00 72 ILE A N 1
ATOM 539 C CA . ILE A 1 72 ? 15.201 -2.345 -5.428 1.00 94.00 72 ILE A CA 1
ATOM 540 C C . ILE A 1 72 ? 15.202 -3.118 -6.752 1.00 94.00 72 ILE A C 1
ATOM 542 O O . ILE A 1 72 ? 16.208 -3.745 -7.072 1.00 94.00 72 ILE A O 1
ATOM 546 N N . ARG A 1 73 ? 14.100 -3.085 -7.514 1.00 92.31 73 ARG A N 1
ATOM 547 C CA . ARG A 1 73 ? 14.026 -3.720 -8.838 1.00 92.31 73 ARG A CA 1
ATOM 548 C C . ARG A 1 73 ? 15.047 -3.106 -9.796 1.00 92.31 73 ARG A C 1
ATOM 550 O O . ARG A 1 73 ? 15.852 -3.841 -10.353 1.00 92.31 73 ARG A O 1
ATOM 557 N N . LEU A 1 74 ? 15.057 -1.778 -9.914 1.00 86.81 74 LEU A N 1
ATOM 558 C CA . LEU A 1 74 ? 15.961 -1.053 -10.811 1.00 86.81 74 LEU A CA 1
ATOM 559 C C . LEU A 1 74 ? 17.437 -1.365 -10.524 1.00 86.81 74 LEU A C 1
ATOM 561 O O . LEU A 1 74 ? 18.186 -1.623 -11.453 1.00 86.81 74 LEU A O 1
ATOM 565 N N . PHE A 1 75 ? 17.842 -1.436 -9.251 1.00 86.62 75 PHE A N 1
ATOM 566 C CA . PHE A 1 75 ? 19.223 -1.775 -8.874 1.00 86.62 75 PHE A CA 1
ATOM 567 C C . PHE A 1 75 ? 19.581 -3.266 -9.000 1.00 86.62 75 PHE A C 1
ATOM 569 O O . PHE A 1 75 ? 20.738 -3.626 -8.791 1.00 86.62 75 PHE A O 1
ATOM 576 N N . ARG A 1 76 ? 18.609 -4.150 -9.251 1.00 79.50 76 ARG A N 1
ATOM 577 C CA . ARG A 1 76 ? 18.824 -5.601 -9.388 1.00 79.50 76 ARG A CA 1
ATOM 578 C C . ARG A 1 76 ? 18.887 -6.059 -10.845 1.00 79.50 76 ARG A C 1
ATOM 580 O O . ARG A 1 76 ? 19.413 -7.142 -11.093 1.00 79.50 76 ARG A O 1
ATOM 587 N N . ASP A 1 77 ? 18.318 -5.272 -11.755 1.00 67.69 77 ASP A N 1
ATOM 588 C CA . ASP A 1 77 ? 18.278 -5.551 -13.193 1.00 67.69 77 ASP A CA 1
ATOM 589 C C . ASP A 1 77 ? 19.504 -4.977 -13.959 1.00 67.69 77 ASP A C 1
ATOM 591 O O . ASP A 1 77 ? 19.659 -5.290 -15.140 1.00 67.69 77 ASP A O 1
ATOM 595 N N . ASP A 1 78 ? 20.375 -4.197 -13.292 1.00 52.94 78 ASP A N 1
ATOM 596 C CA . ASP A 1 78 ? 21.724 -3.766 -13.745 1.00 52.94 78 ASP A CA 1
ATOM 597 C C . ASP A 1 78 ? 22.816 -4.820 -13.445 1.00 52.94 78 ASP A C 1
ATOM 599 O O . ASP A 1 78 ? 23.696 -5.039 -14.315 1.00 52.94 78 ASP A O 1
#

Organism: NCBI:txid1848197

Sequence (78 aa):
MTSLEPEDAATQLRRAIAQAAEQVVRAAPDIDDATALLPALRAHVPADLQRLLTPEAFDALAEHDLRNALMIRLFRDD